Protein AF-A0A399UCG1-F1 (afdb_monomer_lite)

Sequence (116 aa):
MIGRTALVGVAVLAVTATSASAQQTQTYAYDVHGRLTGVTRTTGSTGQATTYVLDKADNRTSRAVAAPTSGLMSLPQETEQSQAPAEVQAVPKGDQGEDGDLEAVRDASPNSERGK

Structure (mmCIF, N/CA/C/O backbone):
data_AF-A0A399UCG1-F1
#
_entry.id   AF-A0A399UCG1-F1
#
loop_
_atom_site.group_PDB
_atom_site.id
_atom_site.type_symbol
_atom_site.label_atom_id
_atom_site.label_alt_id
_atom_site.label_comp_id
_atom_site.label_asym_id
_atom_site.label_entity_id
_atom_site.label_seq_id
_atom_site.pdbx_PDB_ins_code
_atom_site.Cartn_x
_atom_site.Cartn_y
_atom_site.Cartn_z
_atom_site.occupancy
_atom_site.B_iso_or_equiv
_atom_site.auth_seq_id
_atom_site.auth_comp_id
_atom_site.auth_asym_id
_atom_site.auth_atom_id
_atom_site.pdbx_PDB_model_num
ATOM 1 N N . MET A 1 1 ? 62.463 30.231 -41.878 1.00 41.88 1 MET A N 1
ATOM 2 C CA . MET A 1 1 ? 61.522 30.761 -40.865 1.00 41.88 1 MET A CA 1
ATOM 3 C C . MET A 1 1 ? 60.629 29.611 -40.429 1.00 41.88 1 MET A C 1
ATOM 5 O O . MET A 1 1 ? 60.150 28.879 -41.283 1.00 41.88 1 MET A O 1
ATOM 9 N N . ILE A 1 2 ? 60.568 29.384 -39.119 1.00 50.50 2 ILE A N 1
ATOM 10 C CA . ILE A 1 2 ? 60.141 28.150 -38.448 1.00 50.50 2 ILE A CA 1
ATOM 11 C C . ILE A 1 2 ? 58.641 27.878 -38.667 1.00 50.50 2 ILE A C 1
ATOM 13 O O . ILE A 1 2 ? 57.816 28.781 -38.535 1.00 50.50 2 ILE A O 1
ATOM 17 N N . GLY A 1 3 ? 58.310 26.632 -39.024 1.00 43.47 3 GLY A N 1
ATOM 18 C CA . GLY A 1 3 ? 56.946 26.155 -39.255 1.00 43.47 3 GLY A CA 1
ATOM 19 C C . GLY A 1 3 ? 56.108 26.167 -37.977 1.00 43.47 3 GLY A C 1
ATOM 20 O O . GLY A 1 3 ? 56.569 25.771 -36.910 1.00 43.47 3 GLY A O 1
ATOM 21 N N . ARG A 1 4 ? 54.868 26.647 -38.095 1.00 57.09 4 ARG A N 1
ATOM 22 C CA . ARG A 1 4 ? 53.893 26.732 -37.005 1.00 57.09 4 ARG A CA 1
ATOM 23 C C . ARG A 1 4 ? 53.430 25.329 -36.613 1.00 57.09 4 ARG A C 1
ATOM 25 O O . ARG A 1 4 ? 52.515 24.788 -37.226 1.00 57.09 4 ARG A O 1
ATOM 32 N N . THR A 1 5 ? 54.037 24.740 -35.591 1.00 50.34 5 THR A N 1
ATOM 33 C CA . THR A 1 5 ? 53.458 23.591 -34.895 1.00 50.34 5 THR A CA 1
ATOM 34 C C . THR A 1 5 ? 52.266 24.080 -34.082 1.00 50.34 5 THR A C 1
ATOM 36 O O . THR A 1 5 ? 52.397 24.618 -32.986 1.00 50.34 5 THR A O 1
ATOM 39 N N . ALA A 1 6 ? 51.076 23.936 -34.662 1.00 51.62 6 ALA A N 1
ATOM 40 C CA . ALA A 1 6 ? 49.829 24.047 -33.929 1.00 51.62 6 ALA A CA 1
ATOM 41 C C . ALA A 1 6 ? 49.782 22.902 -32.907 1.00 51.62 6 ALA A C 1
ATOM 43 O O . ALA A 1 6 ? 49.614 21.738 -33.269 1.00 51.62 6 ALA A O 1
ATOM 44 N N . LEU A 1 7 ? 49.986 23.229 -31.631 1.00 47.69 7 LEU A N 1
ATOM 45 C CA . LEU A 1 7 ? 49.748 22.308 -30.531 1.00 47.69 7 LEU A CA 1
ATOM 46 C C . LEU A 1 7 ? 48.231 22.107 -30.433 1.00 47.69 7 LEU A C 1
ATOM 48 O O . LEU A 1 7 ? 47.498 23.002 -30.014 1.00 47.69 7 LEU A O 1
ATOM 52 N N . VAL A 1 8 ? 47.761 20.949 -30.888 1.00 52.94 8 VAL A N 1
ATOM 53 C CA . VAL A 1 8 ? 46.371 20.516 -30.742 1.00 52.94 8 VAL A CA 1
ATOM 54 C C . VAL A 1 8 ? 46.096 20.361 -29.249 1.00 52.94 8 VAL A C 1
ATOM 56 O O . VAL A 1 8 ? 46.624 19.459 -28.600 1.00 52.94 8 VAL A O 1
ATOM 59 N N . GLY A 1 9 ? 45.303 21.273 -28.690 1.00 50.03 9 GLY A N 1
ATOM 60 C CA . GLY A 1 9 ? 44.812 21.164 -27.325 1.00 50.03 9 GLY A CA 1
ATOM 61 C C . GLY A 1 9 ? 43.890 19.957 -27.216 1.00 50.03 9 GLY A C 1
ATOM 62 O O . GLY A 1 9 ? 42.768 19.983 -27.716 1.00 50.03 9 GLY A O 1
ATOM 63 N N . VAL A 1 10 ? 44.359 18.890 -26.573 1.00 60.16 10 VAL A N 1
ATOM 64 C CA . VAL A 1 10 ? 43.498 17.772 -26.189 1.00 60.16 10 VAL A CA 1
ATOM 65 C C . VAL A 1 10 ? 42.682 18.231 -24.985 1.00 60.16 10 VAL A C 1
ATOM 67 O O . VAL A 1 10 ? 43.144 18.190 -23.846 1.00 60.16 10 VAL A O 1
ATOM 70 N N . ALA A 1 11 ? 41.465 18.706 -25.239 1.00 61.03 11 ALA A N 1
ATOM 71 C CA . ALA A 1 11 ? 40.466 18.870 -24.196 1.00 61.03 11 ALA A CA 1
ATOM 72 C C . ALA A 1 11 ? 39.990 17.472 -23.781 1.00 61.03 11 ALA A C 1
ATOM 74 O O . ALA A 1 11 ? 39.171 16.852 -24.458 1.00 61.03 11 ALA A O 1
ATOM 75 N N . VAL A 1 12 ? 40.540 16.945 -22.685 1.00 68.12 12 VAL A N 1
ATOM 76 C CA . VAL A 1 12 ? 40.009 15.734 -22.055 1.00 68.12 12 VAL A CA 1
ATOM 77 C C . VAL A 1 12 ? 38.677 16.104 -21.411 1.00 68.12 12 VAL A C 1
ATOM 79 O O . VAL A 1 12 ? 38.631 16.722 -20.349 1.00 68.12 12 VAL A O 1
ATOM 82 N N . LEU A 1 13 ? 37.582 15.745 -22.079 1.00 68.19 13 LEU A N 1
ATOM 83 C CA . LEU A 1 13 ? 36.240 15.836 -21.523 1.00 68.19 13 LEU A CA 1
ATOM 84 C C . LEU A 1 13 ? 36.064 14.682 -20.528 1.00 68.19 13 LEU A C 1
ATOM 86 O O . LEU A 1 13 ? 35.732 13.560 -20.909 1.00 68.19 13 LEU A O 1
ATOM 90 N N . ALA A 1 14 ? 36.333 14.941 -19.250 1.00 70.88 14 ALA A N 1
ATOM 91 C CA . ALA A 1 14 ? 36.025 13.998 -18.184 1.00 70.88 14 ALA A CA 1
ATOM 92 C C . ALA A 1 14 ? 34.497 13.907 -18.025 1.00 70.88 14 ALA A C 1
ATOM 94 O O . ALA A 1 14 ? 33.884 14.709 -17.323 1.00 70.88 14 ALA A O 1
ATOM 95 N N . VAL A 1 15 ? 33.871 12.946 -18.707 1.00 72.56 15 VAL A N 1
ATOM 96 C CA . VAL A 1 15 ? 32.469 12.589 -18.467 1.00 72.56 15 VAL A CA 1
ATOM 97 C C . VAL A 1 15 ? 32.414 11.848 -17.138 1.00 72.56 15 VAL A C 1
ATOM 99 O O . VAL A 1 15 ? 32.841 10.699 -17.028 1.00 72.56 15 VAL A O 1
ATOM 102 N N . THR A 1 16 ? 31.913 12.514 -16.104 1.00 75.50 16 THR A N 1
ATOM 103 C CA . THR A 1 16 ? 31.585 11.859 -14.843 1.00 75.50 16 THR A CA 1
ATOM 104 C C . THR A 1 16 ? 30.371 10.962 -15.075 1.00 75.50 16 THR A C 1
ATOM 106 O O . THR A 1 16 ? 29.302 11.422 -15.477 1.00 75.50 16 THR A O 1
ATOM 109 N N . ALA A 1 17 ? 30.535 9.654 -14.871 1.00 72.31 17 ALA A N 1
ATOM 110 C CA . ALA A 1 17 ? 29.412 8.729 -14.914 1.00 72.31 17 ALA A CA 1
ATOM 111 C C . ALA A 1 17 ? 28.466 9.070 -13.756 1.00 72.31 17 ALA A C 1
ATOM 113 O O . ALA A 1 17 ? 28.820 8.908 -12.588 1.00 72.31 17 ALA A O 1
ATOM 114 N N . THR A 1 18 ? 27.279 9.578 -14.078 1.00 72.75 18 THR A N 1
ATOM 115 C CA . THR A 1 18 ? 26.215 9.733 -13.088 1.00 72.75 18 THR A CA 1
ATOM 116 C C . THR A 1 18 ? 25.536 8.382 -12.889 1.00 72.75 18 THR A C 1
ATOM 118 O O . THR A 1 18 ? 25.148 7.716 -13.851 1.00 72.75 18 THR A O 1
ATOM 121 N N . SER A 1 19 ? 25.428 7.941 -11.641 1.00 75.62 19 SER A N 1
ATOM 122 C CA . SER A 1 19 ? 24.707 6.720 -11.295 1.00 75.62 19 SER A CA 1
ATOM 123 C C . SER A 1 19 ? 23.213 6.938 -11.538 1.00 75.62 19 SER A C 1
ATOM 125 O O . SER A 1 19 ? 22.612 7.823 -10.929 1.00 75.62 19 SER A O 1
ATOM 127 N N . ALA A 1 20 ? 22.589 6.131 -12.396 1.00 74.12 20 ALA A N 1
ATOM 128 C CA . ALA A 1 20 ? 21.135 6.136 -12.531 1.00 74.12 20 ALA A CA 1
ATOM 129 C C . ALA A 1 20 ? 20.503 5.472 -11.296 1.00 74.12 20 ALA A C 1
ATOM 131 O O . ALA A 1 20 ? 20.811 4.320 -10.984 1.00 74.12 20 ALA A O 1
ATOM 132 N N . SER A 1 21 ? 19.620 6.182 -10.588 1.00 79.06 21 SER A N 1
ATOM 133 C CA . SER A 1 21 ? 18.783 5.585 -9.546 1.00 79.06 21 SER A CA 1
ATOM 134 C C . SER A 1 21 ? 17.473 5.087 -10.155 1.00 79.06 21 SER A C 1
ATOM 136 O O . SER A 1 21 ? 16.899 5.713 -11.048 1.00 79.06 21 SER A O 1
ATOM 138 N N . ALA A 1 22 ? 16.991 3.934 -9.694 1.00 82.75 22 ALA A N 1
ATOM 139 C CA . ALA A 1 22 ? 15.685 3.443 -10.108 1.00 82.75 22 ALA A CA 1
ATOM 140 C C . ALA A 1 22 ? 14.584 4.312 -9.484 1.00 82.75 22 ALA A C 1
ATOM 142 O O . ALA A 1 22 ? 14.587 4.546 -8.272 1.00 82.75 22 ALA A O 1
ATOM 143 N N . GLN A 1 23 ? 13.620 4.749 -10.298 1.00 87.94 23 GLN A N 1
ATOM 144 C CA . GLN A 1 23 ? 12.435 5.433 -9.790 1.00 87.94 23 GLN A CA 1
ATOM 145 C C . GLN A 1 23 ? 11.655 4.499 -8.862 1.00 87.94 23 GLN A C 1
ATOM 147 O O . GLN A 1 23 ? 11.433 3.326 -9.177 1.00 87.94 23 GLN A O 1
ATOM 152 N N . GLN A 1 24 ? 11.217 5.049 -7.732 1.00 92.56 24 GLN A N 1
ATOM 153 C CA . GLN A 1 24 ? 10.360 4.367 -6.782 1.00 92.56 24 GLN A CA 1
ATOM 154 C C . GLN A 1 24 ? 9.065 5.144 -6.567 1.00 92.56 24 GLN A C 1
ATOM 156 O O . GLN A 1 24 ? 9.088 6.345 -6.308 1.00 92.56 24 GLN A O 1
ATOM 161 N N . THR A 1 25 ? 7.946 4.432 -6.592 1.00 94.75 25 THR A N 1
ATOM 162 C CA . THR A 1 25 ? 6.620 4.950 -6.256 1.00 94.75 25 THR A CA 1
ATOM 163 C C . THR A 1 25 ? 6.057 4.161 -5.083 1.00 94.75 25 THR A C 1
ATOM 165 O O . THR A 1 25 ? 6.232 2.945 -5.006 1.00 94.75 25 THR A O 1
ATOM 168 N N . GLN A 1 26 ? 5.396 4.847 -4.151 1.00 96.38 26 GLN A N 1
ATOM 169 C CA . GLN A 1 26 ? 4.748 4.216 -3.008 1.00 96.38 26 GLN A CA 1
ATOM 170 C C . GLN A 1 26 ? 3.312 4.720 -2.868 1.00 96.38 26 GLN A C 1
ATOM 172 O O . GLN A 1 26 ? 3.074 5.925 -2.850 1.00 96.38 26 GLN A O 1
ATOM 177 N N . THR A 1 27 ? 2.372 3.787 -2.765 1.00 97.25 27 THR A N 1
ATOM 178 C CA . THR A 1 27 ? 0.938 4.046 -2.623 1.00 97.25 27 THR A CA 1
ATOM 179 C C . THR A 1 27 ? 0.467 3.516 -1.279 1.00 97.25 27 THR A C 1
ATOM 181 O O . THR A 1 27 ? 0.850 2.417 -0.874 1.00 97.25 27 THR A O 1
ATOM 184 N N . TYR A 1 28 ? -0.366 4.295 -0.597 1.00 97.88 28 TYR A N 1
ATOM 185 C CA . TYR A 1 28 ? -0.894 3.974 0.724 1.00 97.88 28 TYR A CA 1
ATOM 186 C C . TYR A 1 28 ? -2.410 3.814 0.649 1.00 97.88 28 TYR A C 1
ATOM 188 O O . TYR A 1 28 ? -3.086 4.615 0.004 1.00 97.88 28 TYR A O 1
ATOM 196 N N . ALA A 1 29 ? -2.923 2.781 1.310 1.00 97.88 29 ALA A N 1
ATOM 197 C CA . ALA A 1 29 ? -4.347 2.519 1.446 1.00 97.88 29 ALA A CA 1
ATOM 198 C C . ALA A 1 29 ? -4.770 2.720 2.901 1.00 97.88 29 ALA A C 1
ATOM 200 O O . ALA A 1 29 ? -4.069 2.282 3.820 1.00 97.88 29 ALA A O 1
ATOM 201 N N . TYR A 1 30 ? -5.917 3.366 3.087 1.00 97.69 30 TYR A N 1
ATOM 202 C CA . TYR A 1 30 ? -6.463 3.695 4.397 1.00 97.69 30 TYR A CA 1
ATOM 203 C C . TYR A 1 30 ? -7.909 3.217 4.524 1.00 97.69 30 TYR A C 1
ATOM 205 O O . TYR A 1 30 ? -8.613 3.094 3.520 1.00 97.69 30 TYR A O 1
ATOM 213 N N . ASP A 1 31 ? -8.348 2.940 5.750 1.00 96.12 31 ASP A N 1
ATOM 214 C CA . ASP A 1 31 ? -9.766 2.725 6.050 1.00 96.12 31 ASP A CA 1
ATOM 215 C C . ASP A 1 31 ? -10.521 4.050 6.279 1.00 96.12 31 ASP A C 1
ATOM 217 O O . ASP A 1 31 ? -9.948 5.140 6.234 1.00 96.12 31 ASP A O 1
ATOM 221 N N . VAL A 1 32 ? -11.829 3.954 6.541 1.00 96.81 32 VAL A N 1
ATOM 222 C CA . VAL A 1 32 ? -12.707 5.111 6.802 1.00 96.81 32 VAL A CA 1
ATOM 223 C C . VAL A 1 32 ? -12.323 5.911 8.053 1.00 96.81 32 VAL A C 1
ATOM 225 O O . VAL A 1 32 ? -12.726 7.062 8.182 1.00 96.81 32 VAL A O 1
ATOM 228 N N . HIS A 1 33 ? -11.543 5.320 8.962 1.00 95.81 33 HIS A N 1
ATOM 229 C CA . HIS A 1 33 ? -11.028 5.977 10.162 1.00 95.81 33 HIS A CA 1
ATOM 230 C C . HIS A 1 33 ? -9.630 6.578 9.932 1.00 95.81 33 HIS A C 1
ATOM 232 O O . HIS A 1 33 ? -9.028 7.105 10.864 1.00 95.81 33 HIS A O 1
ATOM 238 N N . GLY A 1 34 ? -9.101 6.511 8.703 1.00 97.19 34 GLY A N 1
ATOM 239 C CA . GLY A 1 34 ? -7.797 7.064 8.336 1.00 97.19 34 GLY A CA 1
ATOM 240 C C . GLY A 1 34 ? -6.609 6.185 8.728 1.00 97.19 34 GLY A C 1
ATOM 241 O O . GLY A 1 34 ? -5.472 6.657 8.737 1.00 97.19 34 GLY A O 1
ATOM 242 N N . ARG A 1 35 ? -6.832 4.908 9.050 1.00 97.50 35 ARG A N 1
ATOM 243 C CA . ARG A 1 35 ? -5.773 3.994 9.504 1.00 97.50 35 ARG A CA 1
ATOM 244 C C . ARG A 1 35 ? -5.149 3.260 8.330 1.00 97.50 35 ARG A C 1
ATOM 246 O O . ARG A 1 35 ? -5.850 2.885 7.396 1.00 97.50 35 ARG A O 1
ATOM 253 N N . LEU A 1 36 ? -3.835 3.033 8.373 1.00 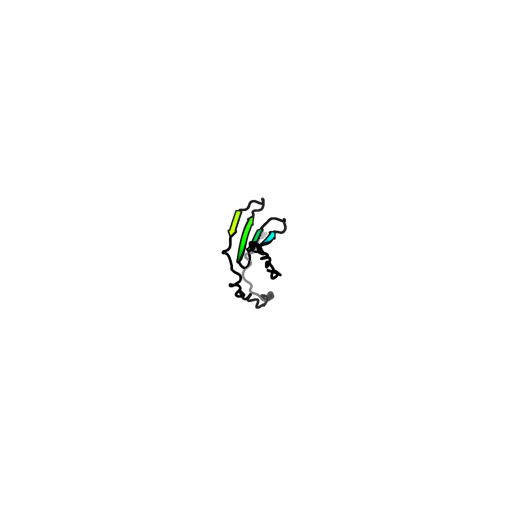97.75 36 LEU A N 1
ATOM 254 C CA . LEU A 1 36 ? -3.091 2.406 7.276 1.00 97.75 36 LEU A CA 1
ATOM 255 C C . LEU A 1 36 ? -3.412 0.909 7.164 1.00 97.75 36 LEU A C 1
ATOM 257 O O . LEU A 1 36 ? -3.009 0.116 8.013 1.00 97.75 36 LEU A O 1
ATOM 261 N N . THR A 1 37 ? -4.056 0.510 6.072 1.00 98.00 37 THR A N 1
ATOM 262 C CA . THR A 1 37 ? -4.432 -0.885 5.793 1.00 98.00 37 THR A CA 1
ATOM 263 C C . THR A 1 37 ? -3.569 -1.533 4.717 1.00 98.00 37 THR A C 1
ATOM 265 O O . THR A 1 37 ? -3.524 -2.760 4.619 1.00 98.00 37 THR A O 1
ATOM 268 N N . GLY A 1 38 ? -2.818 -0.746 3.942 1.00 97.44 38 GLY A N 1
ATOM 269 C CA . GLY A 1 38 ? -1.932 -1.301 2.927 1.00 97.44 38 GLY A CA 1
ATOM 270 C C . GLY A 1 38 ? -0.885 -0.336 2.393 1.00 97.44 38 GLY A C 1
ATOM 271 O O . GLY A 1 38 ? -1.041 0.883 2.438 1.00 97.44 38 GLY A O 1
ATO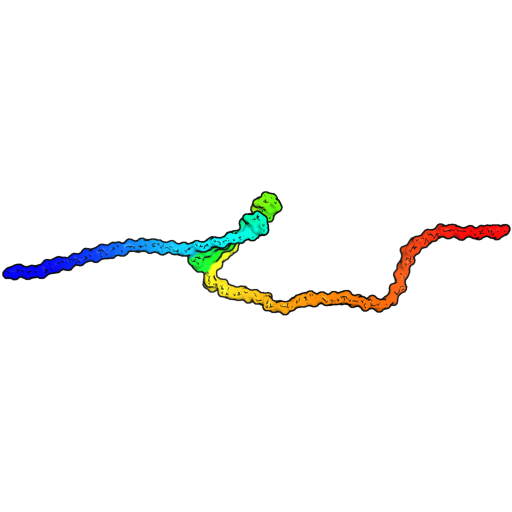M 272 N N . VAL A 1 39 ? 0.200 -0.909 1.882 1.00 98.19 39 VAL A N 1
ATOM 273 C CA . VAL A 1 39 ? 1.299 -0.202 1.226 1.00 98.19 39 VAL A CA 1
ATOM 274 C C . VAL A 1 39 ? 1.713 -0.978 -0.012 1.00 98.19 39 VAL A C 1
ATOM 276 O O . VAL A 1 39 ? 2.072 -2.150 0.092 1.00 98.19 39 VAL A O 1
ATOM 279 N N . THR A 1 40 ? 1.753 -0.305 -1.154 1.00 96.88 40 THR A N 1
ATOM 280 C CA . THR A 1 40 ? 2.342 -0.838 -2.383 1.00 96.88 40 THR A CA 1
ATOM 281 C C . THR A 1 40 ? 3.579 -0.028 -2.725 1.00 96.88 40 THR A C 1
ATOM 283 O O . THR A 1 40 ? 3.506 1.192 -2.831 1.00 96.88 40 THR A O 1
ATOM 286 N N . ARG A 1 41 ? 4.722 -0.694 -2.883 1.00 95.56 41 ARG A N 1
ATOM 287 C CA . ARG A 1 41 ? 5.987 -0.097 -3.313 1.00 95.56 41 ARG A CA 1
ATOM 288 C C . ARG A 1 41 ? 6.354 -0.657 -4.676 1.00 95.56 41 ARG A C 1
ATOM 290 O O . ARG A 1 41 ? 6.465 -1.869 -4.827 1.00 95.56 41 ARG A O 1
ATOM 297 N N . THR A 1 42 ? 6.613 0.225 -5.625 1.00 94.94 42 THR A N 1
ATOM 298 C CA . THR A 1 42 ? 7.073 -0.127 -6.965 1.00 94.94 42 THR A CA 1
ATOM 299 C C . THR A 1 42 ? 8.438 0.498 -7.187 1.00 94.94 42 THR A C 1
ATOM 301 O O . THR A 1 42 ? 8.581 1.704 -7.020 1.00 94.94 42 THR A O 1
ATOM 304 N N . THR A 1 43 ? 9.434 -0.304 -7.553 1.00 91.88 43 THR A N 1
ATOM 305 C CA . THR A 1 43 ? 10.777 0.156 -7.927 1.00 91.88 43 THR A CA 1
ATOM 306 C C . THR A 1 43 ? 11.067 -0.320 -9.346 1.00 91.88 43 THR A C 1
ATOM 308 O O . THR A 1 43 ? 11.160 -1.525 -9.591 1.00 91.88 43 THR A O 1
ATOM 311 N N . GLY A 1 44 ? 11.190 0.614 -10.291 1.00 89.19 44 GLY A N 1
ATOM 312 C CA . GLY A 1 44 ? 11.219 0.284 -11.718 1.00 89.19 44 GLY A CA 1
ATOM 313 C C . GLY A 1 44 ? 9.974 -0.516 -12.116 1.00 89.19 44 GLY A C 1
ATOM 314 O O . GLY A 1 44 ? 8.855 -0.068 -11.887 1.00 89.19 44 GLY A O 1
ATOM 315 N N . SER A 1 45 ? 10.170 -1.719 -12.657 1.00 88.06 45 SER A N 1
ATOM 316 C CA . SER A 1 45 ? 9.077 -2.622 -13.048 1.00 88.06 45 SER A CA 1
ATOM 317 C C . SER A 1 45 ? 8.679 -3.628 -11.965 1.00 88.06 45 SER A C 1
ATO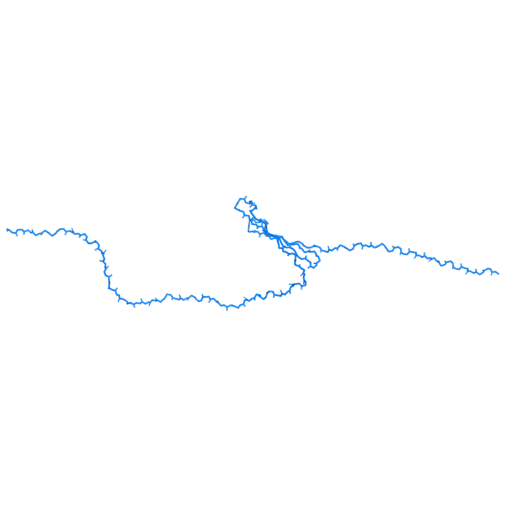M 319 O O . SER A 1 45 ? 7.846 -4.485 -12.237 1.00 88.06 45 SER A O 1
ATOM 321 N N . THR A 1 46 ? 9.268 -3.591 -10.768 1.00 91.31 46 THR A N 1
ATOM 322 C CA . THR A 1 46 ? 8.967 -4.564 -9.705 1.00 91.31 46 THR A CA 1
ATOM 323 C C . THR A 1 46 ? 8.074 -3.936 -8.644 1.00 91.31 46 THR A C 1
ATOM 325 O O . THR A 1 46 ? 8.457 -2.946 -8.023 1.00 91.31 46 THR A O 1
ATOM 328 N N . GLY A 1 47 ? 6.901 -4.525 -8.422 1.00 93.19 47 GLY A N 1
ATOM 329 C CA . GLY A 1 47 ? 5.941 -4.141 -7.393 1.00 93.19 47 GLY A CA 1
ATOM 330 C C . GLY A 1 47 ? 5.966 -5.087 -6.197 1.00 93.19 47 GLY A C 1
ATOM 331 O O . GLY A 1 47 ? 6.193 -6.286 -6.338 1.00 93.19 47 GLY A O 1
ATOM 332 N N . GLN A 1 48 ? 5.719 -4.539 -5.011 1.00 95.44 48 GLN A N 1
ATOM 333 C CA . GLN A 1 48 ? 5.529 -5.280 -3.772 1.00 95.44 48 GLN A CA 1
ATOM 334 C C . GLN A 1 48 ? 4.402 -4.680 -2.942 1.00 95.44 48 GLN A C 1
ATOM 336 O O . GLN A 1 48 ? 4.411 -3.481 -2.668 1.00 95.44 48 GLN A O 1
ATOM 341 N N . ALA A 1 49 ? 3.468 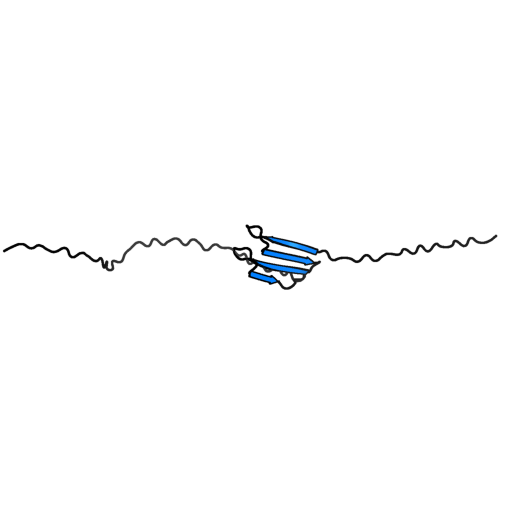-5.517 -2.494 1.00 96.44 49 ALA A N 1
ATOM 342 C CA . ALA A 1 49 ? 2.336 -5.099 -1.672 1.00 96.44 49 ALA A CA 1
ATOM 343 C C . ALA A 1 49 ? 2.440 -5.662 -0.250 1.00 96.44 49 ALA A C 1
ATOM 345 O O . ALA A 1 49 ? 2.855 -6.798 -0.031 1.00 96.44 49 ALA A O 1
ATOM 346 N N . THR A 1 50 ? 2.058 -4.859 0.736 1.00 97.94 50 THR A N 1
ATOM 347 C CA . THR A 1 50 ? 1.907 -5.259 2.136 1.00 97.94 50 THR A CA 1
ATOM 348 C C . THR A 1 50 ? 0.530 -4.835 2.621 1.00 97.94 50 THR A C 1
ATOM 350 O O . THR A 1 50 ? 0.144 -3.689 2.410 1.00 97.94 50 THR A O 1
ATOM 353 N N . THR A 1 51 ? -0.191 -5.725 3.297 1.00 98.31 51 THR A N 1
ATOM 354 C CA . THR A 1 51 ? -1.499 -5.446 3.904 1.00 98.31 51 THR A CA 1
ATOM 355 C C . THR A 1 51 ? -1.443 -5.602 5.417 1.00 98.31 51 THR A C 1
ATOM 357 O O . THR A 1 51 ? -0.648 -6.379 5.958 1.00 98.31 51 THR A O 1
ATOM 360 N N . TYR A 1 52 ? -2.287 -4.841 6.107 1.00 97.94 52 TYR A N 1
ATOM 361 C CA . TYR A 1 52 ? -2.383 -4.812 7.558 1.00 97.94 52 TYR A CA 1
ATOM 362 C C . TYR A 1 52 ? -3.822 -5.048 8.001 1.00 97.94 52 TYR A C 1
ATOM 364 O O . TYR A 1 52 ? -4.755 -4.487 7.432 1.00 97.94 52 TYR A O 1
ATOM 372 N N . VAL A 1 53 ? -3.981 -5.845 9.057 1.00 97.69 53 VAL A N 1
ATOM 373 C CA . VAL A 1 53 ? -5.259 -6.008 9.759 1.00 97.69 53 VAL A CA 1
ATOM 374 C C . VAL A 1 53 ? -5.124 -5.362 11.125 1.00 97.69 53 VAL A C 1
ATOM 376 O O . VAL A 1 53 ? -4.132 -5.591 11.823 1.00 97.69 53 VAL A O 1
ATOM 379 N N . LEU A 1 54 ? -6.102 -4.532 11.476 1.00 97.56 54 LEU A N 1
ATOM 380 C CA . LEU A 1 54 ? -6.158 -3.810 12.738 1.00 97.56 54 LEU A CA 1
ATOM 381 C C . LEU A 1 54 ? -7.417 -4.215 13.505 1.00 97.56 54 LEU A C 1
ATOM 383 O O . LEU A 1 54 ? -8.464 -4.463 12.903 1.00 97.56 54 LEU A O 1
ATOM 387 N N . ASP A 1 55 ? -7.318 -4.268 14.830 1.00 95.69 55 ASP A N 1
ATOM 388 C CA . ASP A 1 55 ? -8.482 -4.409 15.701 1.00 95.69 55 ASP A CA 1
ATOM 389 C C . ASP A 1 55 ? -9.213 -3.062 15.903 1.00 95.69 55 ASP A C 1
ATOM 391 O O . ASP A 1 55 ? -8.930 -2.053 15.247 1.00 95.69 55 ASP A O 1
ATOM 395 N N . LYS A 1 56 ? -10.216 -3.046 16.787 1.00 94.25 56 LYS A N 1
ATOM 396 C CA . LYS A 1 56 ? -10.988 -1.832 17.107 1.00 94.25 56 LYS A CA 1
ATOM 397 C C . LYS A 1 56 ? -10.226 -0.820 17.970 1.00 94.25 56 LYS A C 1
ATOM 399 O O . LYS A 1 56 ? -10.673 0.313 18.071 1.00 94.25 56 LYS A O 1
ATOM 404 N N . ALA A 1 57 ? -9.132 -1.230 18.601 1.00 96.00 57 ALA A N 1
ATOM 405 C CA . ALA A 1 57 ? -8.288 -0.395 19.447 1.00 96.00 57 ALA A CA 1
ATOM 406 C C . ALA A 1 57 ? -7.007 0.040 18.712 1.00 96.00 57 ALA A C 1
ATOM 408 O O . ALA A 1 57 ? -6.020 0.388 19.353 1.00 96.00 57 ALA A O 1
ATOM 409 N N . ASP A 1 58 ? -7.025 0.006 17.375 1.00 94.50 58 ASP A N 1
ATOM 410 C CA . ASP A 1 58 ? -5.922 0.397 16.492 1.00 94.50 58 ASP A CA 1
ATOM 411 C C . ASP A 1 58 ? -4.662 -0.476 16.583 1.00 94.50 58 ASP A C 1
ATOM 413 O O . ASP A 1 58 ? -3.640 -0.173 15.960 1.00 94.50 58 ASP A O 1
ATOM 417 N N . ASN A 1 59 ? -4.723 -1.622 17.263 1.00 96.19 59 ASN A N 1
ATOM 418 C CA . ASN A 1 59 ? -3.586 -2.529 17.295 1.00 96.19 59 ASN A CA 1
ATOM 419 C C . ASN A 1 59 ? -3.518 -3.313 15.987 1.00 96.19 59 ASN A C 1
ATOM 421 O O . ASN A 1 59 ? -4.498 -3.922 15.550 1.00 96.19 59 ASN A O 1
ATOM 425 N N . ARG A 1 60 ? -2.330 -3.366 15.377 1.00 97.62 60 ARG A N 1
ATOM 426 C CA . ARG A 1 60 ? -2.088 -4.233 14.222 1.00 97.62 60 ARG A CA 1
ATOM 427 C C . ARG A 1 60 ? -2.015 -5.691 14.671 1.00 97.62 60 ARG A C 1
ATOM 429 O O . ARG A 1 60 ? -1.041 -6.096 15.301 1.00 97.62 60 ARG A O 1
ATOM 436 N N . THR A 1 61 ? -2.999 -6.483 14.271 1.00 97.88 61 THR A N 1
ATOM 437 C CA . THR A 1 61 ? -3.105 -7.909 14.602 1.00 97.88 61 THR A CA 1
ATOM 438 C C . THR A 1 61 ? -2.523 -8.818 13.524 1.00 97.88 61 THR A C 1
ATOM 440 O O . THR A 1 61 ? -2.166 -9.955 13.818 1.00 97.88 61 THR A O 1
ATOM 443 N N . SER A 1 62 ? -2.375 -8.334 12.284 1.00 97.25 62 SER A N 1
ATOM 444 C CA . SER A 1 62 ? -1.740 -9.096 11.203 1.00 97.25 62 SER A CA 1
ATOM 445 C C . SER A 1 62 ? -1.012 -8.214 10.188 1.00 97.25 62 SER A C 1
ATOM 447 O O . SER A 1 62 ? -1.315 -7.029 10.016 1.00 97.25 62 SER A O 1
ATOM 449 N N . ARG A 1 63 ? -0.038 -8.821 9.505 1.00 97.81 63 ARG A N 1
ATOM 450 C CA . ARG A 1 63 ? 0.710 -8.250 8.386 1.00 97.81 63 ARG A CA 1
ATOM 451 C C . ARG A 1 63 ? 0.989 -9.341 7.358 1.00 97.81 63 ARG A C 1
ATOM 453 O O . ARG A 1 63 ? 1.684 -10.303 7.674 1.00 97.81 63 ARG A O 1
ATOM 460 N N . ALA A 1 64 ? 0.536 -9.139 6.127 1.00 97.75 64 ALA A N 1
ATOM 461 C CA . ALA A 1 64 ? 0.861 -10.009 5.003 1.00 97.75 64 ALA A CA 1
ATOM 462 C C . ALA A 1 64 ? 1.688 -9.241 3.969 1.00 97.75 64 ALA A C 1
ATOM 464 O O . ALA A 1 64 ? 1.414 -8.077 3.687 1.00 97.75 64 ALA A O 1
ATOM 465 N N . VAL A 1 65 ? 2.720 -9.885 3.426 1.00 96.94 65 VAL A N 1
ATOM 466 C CA . VAL A 1 65 ? 3.576 -9.331 2.369 1.00 96.94 65 VAL A CA 1
ATOM 467 C C . VAL A 1 65 ? 3.419 -10.226 1.150 1.00 96.94 65 VAL A C 1
ATOM 469 O O . VAL A 1 65 ? 3.631 -11.433 1.248 1.00 96.94 65 VAL A O 1
ATOM 472 N N . ALA A 1 66 ? 3.020 -9.643 0.024 1.00 93.88 66 ALA A N 1
ATOM 473 C CA . ALA A 1 66 ? 2.938 -10.355 -1.241 1.00 93.88 66 ALA A CA 1
ATOM 474 C C . ALA A 1 66 ? 4.344 -10.676 -1.778 1.00 93.88 66 ALA A C 1
ATOM 476 O O . ALA A 1 66 ? 5.344 -10.070 -1.382 1.00 93.88 66 ALA A O 1
ATOM 477 N N . ALA A 1 67 ? 4.423 -11.655 -2.676 1.00 92.00 67 ALA A N 1
ATOM 478 C CA . ALA A 1 67 ? 5.638 -11.894 -3.442 1.00 92.00 67 ALA A CA 1
ATOM 479 C C . ALA A 1 67 ? 5.852 -10.756 -4.458 1.00 92.00 67 ALA A C 1
ATOM 481 O O . ALA A 1 67 ? 4.866 -10.218 -4.973 1.00 92.00 67 ALA A O 1
ATOM 482 N N . PRO A 1 68 ? 7.114 -10.403 -4.772 1.00 91.25 68 PRO A N 1
ATOM 483 C CA . PRO A 1 68 ? 7.395 -9.340 -5.724 1.00 91.25 68 PRO A CA 1
ATOM 484 C C . PRO A 1 68 ? 6.893 -9.741 -7.099 1.00 91.25 68 PRO A C 1
ATOM 486 O O . PRO A 1 68 ? 7.248 -10.801 -7.612 1.00 91.25 68 PRO A O 1
ATOM 489 N N . THR A 1 69 ? 6.091 -8.877 -7.706 1.00 88.94 69 THR A N 1
ATOM 490 C CA . THR A 1 69 ? 5.636 -9.053 -9.078 1.00 88.94 69 THR A CA 1
ATOM 491 C C . THR A 1 69 ? 6.469 -8.157 -9.977 1.00 88.94 69 THR A C 1
ATOM 493 O O . THR A 1 69 ? 6.522 -6.940 -9.816 1.00 88.94 69 THR A O 1
ATOM 496 N N . SER A 1 70 ? 7.172 -8.752 -10.933 1.00 86.25 70 SER A N 1
ATOM 497 C CA . SER A 1 70 ? 7.761 -7.987 -12.027 1.00 86.25 70 SER A CA 1
ATOM 498 C C . SER A 1 70 ? 6.678 -7.732 -13.070 1.00 86.25 70 SER A C 1
ATOM 500 O O . SER A 1 70 ? 5.940 -8.647 -13.428 1.00 86.25 70 SER A O 1
ATOM 502 N N . GLY A 1 71 ? 6.604 -6.512 -13.598 1.00 68.31 71 GLY A N 1
ATOM 503 C CA . GLY A 1 71 ? 5.611 -6.051 -14.576 1.00 68.31 71 GLY A CA 1
ATOM 504 C C . GLY A 1 71 ? 5.598 -6.810 -15.908 1.00 68.31 71 GLY A C 1
ATOM 505 O O . GLY A 1 71 ? 4.794 -6.496 -16.774 1.00 68.31 71 GLY A O 1
ATOM 506 N N . LEU A 1 72 ? 6.446 -7.831 -16.063 1.00 56.78 72 LEU A 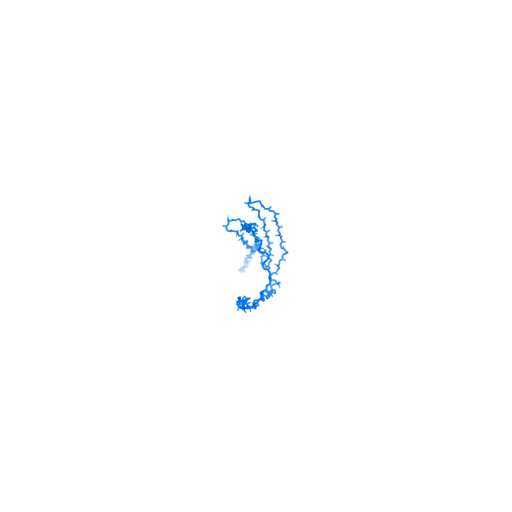N 1
ATOM 507 C CA . LEU A 1 72 ? 6.375 -8.804 -17.152 1.00 56.78 72 LEU A CA 1
ATOM 508 C C . LEU A 1 72 ? 5.310 -9.894 -16.907 1.00 56.78 72 LEU A C 1
ATOM 510 O O . LEU A 1 72 ? 4.976 -10.619 -17.835 1.00 56.78 72 LEU A O 1
ATOM 514 N N . MET A 1 73 ? 4.759 -9.996 -15.689 1.00 55.88 73 MET A N 1
ATOM 515 C CA . MET A 1 73 ? 3.723 -10.968 -15.304 1.00 55.88 73 MET A CA 1
ATOM 516 C C . MET A 1 73 ? 2.318 -10.351 -15.218 1.00 55.88 73 MET A C 1
ATOM 518 O O . MET A 1 73 ? 1.432 -10.909 -14.576 1.00 55.88 73 MET A O 1
ATOM 522 N N . SER A 1 74 ? 2.080 -9.206 -15.864 1.00 49.88 74 SER A N 1
ATOM 523 C CA . SER A 1 74 ? 0.715 -8.707 -16.064 1.00 49.88 74 SER A CA 1
ATOM 524 C C . SER A 1 74 ? 0.027 -9.505 -17.178 1.00 49.88 74 SER A C 1
ATOM 526 O O . SER A 1 74 ? -0.334 -8.946 -18.212 1.00 49.88 74 SER A O 1
ATOM 528 N N . LEU A 1 75 ? -0.164 -10.816 -16.984 1.00 46.06 75 LEU A N 1
ATOM 529 C CA . LEU A 1 75 ? -1.313 -11.456 -17.612 1.00 46.06 75 LEU A CA 1
ATOM 530 C C . LEU A 1 75 ? -2.543 -10.802 -16.977 1.00 46.06 75 LEU A C 1
ATOM 532 O O . LEU A 1 75 ? -2.595 -10.718 -15.745 1.00 46.06 75 LEU A O 1
ATOM 536 N N . PRO A 1 76 ? -3.512 -10.316 -17.767 1.00 47.66 76 PRO A N 1
ATOM 537 C CA . PRO A 1 76 ? -4.797 -9.959 -17.203 1.00 47.66 76 PRO A CA 1
ATOM 538 C C . PRO A 1 76 ? -5.312 -11.210 -16.485 1.00 47.66 76 PRO A C 1
ATOM 540 O O . PRO A 1 76 ? -5.576 -12.229 -17.119 1.00 47.66 76 PRO A O 1
ATOM 543 N N . GLN A 1 77 ? -5.431 -11.163 -15.155 1.00 40.81 77 GLN A N 1
ATOM 544 C CA . GLN A 1 77 ? -6.498 -11.932 -14.538 1.00 40.81 77 GLN A CA 1
ATOM 545 C C . GLN A 1 77 ? -7.750 -11.350 -15.168 1.00 40.81 77 GLN A C 1
ATOM 547 O O . GLN A 1 77 ? -8.117 -10.214 -14.864 1.00 40.81 77 GLN A O 1
ATOM 552 N N . GLU A 1 78 ? -8.317 -12.080 -16.126 1.00 41.44 78 GLU A N 1
ATOM 553 C CA . GLU A 1 78 ? -9.654 -11.808 -16.604 1.00 41.44 78 GLU A CA 1
ATOM 554 C C . GLU A 1 78 ? -10.529 -11.727 -15.358 1.00 41.44 78 GLU A C 1
ATOM 556 O O . GLU A 1 78 ? -10.781 -12.708 -14.661 1.00 41.44 78 GLU A O 1
ATOM 561 N N . THR A 1 79 ? -10.932 -10.508 -15.020 1.00 40.88 79 THR A N 1
ATOM 562 C CA . THR A 1 79 ? -12.174 -10.301 -14.309 1.00 40.88 79 THR A CA 1
ATOM 563 C C . THR A 1 79 ? -13.236 -10.898 -15.217 1.00 40.88 79 THR A C 1
ATOM 565 O O . THR A 1 79 ? -13.724 -10.218 -16.117 1.00 40.88 79 THR A O 1
ATOM 568 N N . GLU A 1 80 ? -13.571 -12.171 -15.007 1.00 46.81 80 GLU A N 1
ATOM 569 C CA . GLU A 1 80 ? -14.883 -12.700 -15.352 1.00 46.81 80 GLU A CA 1
ATOM 570 C C . GLU A 1 80 ? -15.907 -11.874 -14.562 1.00 46.81 80 GLU A C 1
ATOM 572 O O . GLU A 1 80 ? -16.353 -12.213 -13.470 1.00 46.81 80 GLU A O 1
ATOM 577 N N . GLN A 1 81 ? -16.229 -10.703 -15.099 1.00 44.66 81 GLN A N 1
ATOM 578 C CA . GLN A 1 81 ? -17.521 -10.086 -14.919 1.00 44.66 81 GLN A CA 1
ATOM 579 C C . GLN A 1 81 ? -18.380 -10.586 -16.076 1.00 44.66 81 GLN A C 1
ATOM 581 O O . GLN A 1 81 ? -18.428 -9.964 -17.132 1.00 44.66 81 GLN A O 1
ATOM 586 N N . SER A 1 82 ? -19.071 -11.708 -15.868 1.00 44.56 82 SER A N 1
ATOM 587 C CA . SER A 1 82 ? -20.342 -11.943 -16.547 1.00 44.56 82 SER A CA 1
ATOM 588 C C . SER A 1 82 ? -21.456 -11.844 -15.513 1.00 44.56 82 SER A C 1
ATOM 590 O O . SER A 1 82 ? -21.633 -12.700 -14.651 1.00 44.56 82 SER A O 1
ATOM 592 N N . GLN A 1 83 ? -22.162 -10.721 -15.599 1.00 42.28 83 GLN A N 1
ATOM 593 C CA . GLN A 1 83 ? -23.418 -10.396 -14.938 1.00 42.28 83 GLN A CA 1
ATOM 594 C C . GLN A 1 83 ? -24.465 -11.517 -15.015 1.00 42.28 83 GLN A C 1
ATOM 596 O O . GLN A 1 83 ? -24.701 -12.063 -16.087 1.00 42.28 83 GLN A O 1
ATOM 601 N N . ALA A 1 84 ? -25.207 -11.717 -13.923 1.00 48.09 84 ALA A N 1
ATOM 602 C CA . ALA A 1 84 ? -26.630 -11.362 -13.840 1.00 48.09 84 ALA A CA 1
ATOM 603 C C . ALA A 1 84 ? -27.134 -11.503 -12.384 1.00 48.09 84 ALA A C 1
ATOM 605 O O . ALA A 1 84 ? -26.641 -12.357 -11.646 1.00 48.09 84 ALA A O 1
ATOM 606 N N . PRO A 1 85 ? -28.074 -10.647 -11.941 1.00 46.34 85 PRO A N 1
ATOM 607 C CA . PRO A 1 85 ? -28.578 -10.634 -10.572 1.00 46.34 85 PRO A CA 1
ATOM 608 C C . PRO A 1 85 ? -29.369 -11.911 -10.289 1.00 46.34 85 PRO A C 1
ATOM 610 O O . PRO A 1 85 ? -30.190 -12.319 -11.108 1.00 46.34 85 PRO A O 1
ATOM 613 N N . ALA A 1 86 ? -29.164 -12.512 -9.114 1.00 50.06 86 ALA A N 1
ATOM 614 C CA . ALA A 1 86 ? -30.133 -13.456 -8.580 1.00 50.06 86 ALA A CA 1
ATOM 615 C C . ALA A 1 86 ? -31.461 -12.704 -8.433 1.00 50.06 86 ALA A C 1
ATOM 617 O O . ALA A 1 86 ? -31.634 -11.844 -7.570 1.00 50.06 86 ALA A O 1
ATOM 618 N N . GLU A 1 87 ? -32.332 -12.982 -9.391 1.00 47.09 87 GLU A N 1
ATOM 619 C CA . GLU A 1 87 ? -33.713 -12.571 -9.492 1.00 47.09 87 GLU A CA 1
ATOM 620 C C . GLU A 1 87 ? -34.398 -12.680 -8.129 1.00 47.09 87 GLU A C 1
ATOM 622 O O . GLU A 1 87 ? -34.319 -13.707 -7.449 1.00 47.09 87 GLU A O 1
ATOM 627 N N . VAL A 1 88 ? -35.069 -11.596 -7.737 1.00 52.66 88 VAL A N 1
ATOM 628 C CA . VAL A 1 88 ? -36.059 -11.583 -6.663 1.00 52.66 88 VAL A CA 1
ATOM 629 C C . VAL A 1 88 ? -37.159 -12.555 -7.080 1.00 52.66 88 VAL A C 1
ATOM 631 O O . VAL A 1 88 ? -38.118 -12.168 -7.743 1.00 52.66 88 VAL A O 1
ATOM 634 N N . GLN A 1 89 ? -37.008 -13.832 -6.732 1.00 42.34 89 GLN A N 1
ATOM 635 C CA . GLN A 1 89 ? -38.096 -14.784 -6.870 1.00 42.34 89 GLN A CA 1
ATOM 636 C C . GLN A 1 89 ? -39.130 -14.450 -5.808 1.00 42.34 89 GLN A C 1
ATOM 638 O O . GLN A 1 89 ? -38.950 -14.644 -4.605 1.00 42.34 89 GLN A O 1
ATOM 643 N N . ALA A 1 90 ? -40.191 -13.844 -6.324 1.00 45.09 90 ALA A N 1
ATOM 644 C CA . ALA A 1 90 ? -41.434 -13.569 -5.660 1.00 45.09 90 ALA A CA 1
ATOM 645 C C . ALA A 1 90 ? -41.880 -14.758 -4.804 1.00 45.09 90 ALA A C 1
ATOM 647 O O . ALA A 1 90 ? -41.860 -15.911 -5.228 1.00 45.09 90 ALA A O 1
ATOM 648 N N . VAL A 1 91 ? -42.349 -14.418 -3.609 1.00 51.16 91 VAL A N 1
ATOM 649 C CA . VAL A 1 91 ? -43.253 -15.222 -2.792 1.00 51.16 91 VAL A CA 1
ATOM 650 C C . VAL A 1 91 ? -44.322 -15.850 -3.699 1.00 51.16 91 VAL A C 1
ATOM 652 O O . VAL A 1 91 ? -45.134 -15.103 -4.256 1.00 51.16 91 VAL A O 1
ATOM 655 N N . PRO A 1 92 ? -44.396 -17.185 -3.850 1.00 49.50 92 PRO A N 1
ATOM 656 C CA . PRO A 1 92 ? -45.598 -17.786 -4.388 1.00 49.50 92 PRO A CA 1
ATOM 657 C C . PRO A 1 92 ? -46.675 -17.680 -3.308 1.00 49.50 92 PRO A C 1
ATOM 659 O O . PRO A 1 92 ? -46.643 -18.362 -2.285 1.00 49.50 92 PRO A O 1
ATOM 662 N N . LYS A 1 93 ? -47.637 -16.782 -3.530 1.00 55.78 93 LYS A N 1
ATOM 663 C CA . LYS A 1 93 ? -48.913 -16.782 -2.817 1.00 55.78 93 LYS A CA 1
ATOM 664 C C . LYS A 1 93 ? -49.711 -17.990 -3.320 1.00 55.78 93 LYS A C 1
ATOM 666 O O . LYS A 1 93 ? -50.503 -17.868 -4.247 1.00 55.78 93 LYS A O 1
ATOM 671 N N . GLY A 1 94 ? -49.419 -19.157 -2.753 1.00 40.47 94 GLY A N 1
ATOM 672 C CA . GLY A 1 94 ? -50.242 -20.356 -2.855 1.00 40.47 94 GLY A CA 1
ATOM 673 C C . GLY A 1 94 ? -51.299 -20.315 -1.760 1.00 40.47 94 GLY A C 1
ATOM 674 O O . GLY A 1 94 ? -50.999 -20.531 -0.592 1.00 40.47 94 GLY A O 1
ATOM 675 N N . ASP A 1 95 ? -52.503 -19.929 -2.155 1.00 49.03 95 ASP A N 1
ATOM 676 C CA . ASP A 1 95 ? -53.744 -20.119 -1.413 1.00 49.03 95 ASP A CA 1
ATOM 677 C C . ASP A 1 95 ? -54.162 -21.604 -1.482 1.00 49.03 95 ASP A C 1
ATOM 679 O O . ASP A 1 95 ? -53.920 -22.240 -2.508 1.00 49.03 95 ASP A O 1
ATOM 683 N N . GLN A 1 96 ? -54.851 -22.078 -0.432 1.00 43.00 96 GLN A N 1
ATOM 684 C CA . GLN A 1 96 ? -55.470 -23.408 -0.227 1.00 43.00 96 GLN A CA 1
ATOM 685 C C . GLN A 1 96 ? -54.492 -24.511 0.2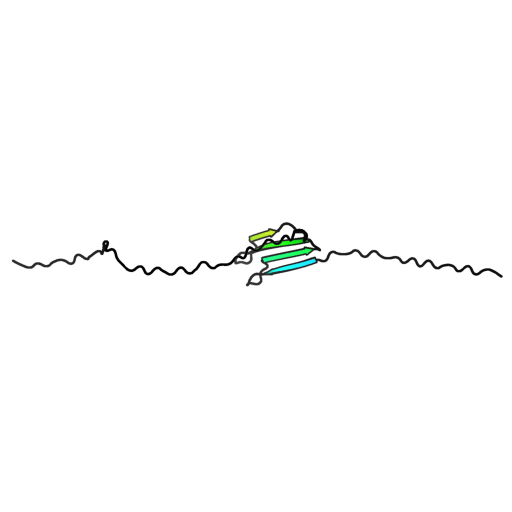29 1.00 43.00 96 GLN A C 1
ATOM 687 O O . GLN A 1 96 ? -53.533 -24.819 -0.461 1.00 43.00 96 GLN A O 1
ATOM 692 N N . GLY A 1 97 ? -54.633 -25.179 1.373 1.00 40.47 97 GLY A N 1
ATOM 693 C CA . GLY A 1 97 ? -55.715 -25.280 2.348 1.00 40.47 97 GLY A CA 1
ATOM 694 C C . GLY A 1 97 ? -55.728 -26.734 2.817 1.00 40.47 97 GLY A C 1
ATOM 695 O O . GLY A 1 97 ? -56.211 -27.563 2.065 1.00 40.47 97 GLY A O 1
ATOM 696 N N . GLU A 1 98 ? -55.147 -27.031 3.984 1.00 50.44 98 GLU A N 1
ATOM 697 C CA . GLU A 1 98 ? -55.264 -28.332 4.667 1.00 50.44 98 GLU A CA 1
ATOM 698 C C . GLU A 1 98 ? -55.216 -28.094 6.189 1.00 50.44 98 GLU A C 1
ATOM 700 O O . GLU A 1 98 ? -54.174 -28.030 6.836 1.00 50.44 98 GLU A O 1
ATOM 705 N N . ASP A 1 99 ? -56.387 -27.777 6.729 1.00 51.44 99 ASP A N 1
ATOM 706 C CA . ASP A 1 99 ? -57.010 -28.448 7.869 1.00 51.44 99 ASP A CA 1
ATOM 707 C C . ASP A 1 99 ? -56.179 -29.602 8.465 1.00 51.44 99 ASP A C 1
ATOM 709 O O . ASP A 1 99 ? -56.141 -30.714 7.947 1.00 51.44 99 ASP A O 1
ATOM 713 N N . GLY A 1 100 ? -55.543 -29.325 9.604 1.00 47.72 100 GLY A N 1
ATOM 714 C CA . GLY A 1 100 ? -54.802 -30.306 10.390 1.00 47.72 100 GLY A CA 1
ATOM 715 C C . GLY A 1 100 ? -54.470 -29.766 11.778 1.00 47.72 100 GLY A C 1
ATOM 716 O O . GLY A 1 100 ? -53.387 -29.244 12.012 1.00 47.72 100 GLY A O 1
ATOM 717 N N . ASP A 1 101 ? -55.450 -29.880 12.671 1.00 50.47 101 ASP A N 1
ATOM 718 C CA . ASP A 1 101 ? -55.299 -30.039 14.121 1.00 50.47 101 ASP A CA 1
ATOM 719 C C . ASP A 1 101 ? -54.660 -28.889 14.916 1.00 50.47 101 ASP A C 1
ATOM 721 O O . ASP A 1 101 ? -53.512 -28.896 15.362 1.00 50.47 101 ASP A O 1
ATOM 725 N N . LEU A 1 102 ? -55.521 -27.910 15.204 1.00 56.56 102 LEU A N 1
ATOM 726 C CA . LEU A 1 102 ? -55.376 -26.989 16.323 1.00 56.56 102 LEU A CA 1
ATOM 727 C C . LEU A 1 102 ? -55.423 -27.776 17.648 1.00 56.56 102 LEU A C 1
ATOM 729 O O . LEU A 1 102 ? -56.497 -27.931 18.232 1.00 56.56 102 LEU A O 1
ATOM 733 N N . GLU A 1 103 ? -54.269 -28.181 18.181 1.00 52.16 103 GLU A N 1
ATOM 734 C CA . GLU A 1 103 ? -54.085 -28.421 19.625 1.00 52.16 103 GLU A CA 1
ATOM 735 C C . GLU A 1 103 ? -54.156 -27.070 20.362 1.00 52.16 103 GLU A C 1
ATOM 737 O O . GLU A 1 103 ? -53.197 -26.536 20.921 1.00 52.16 103 GLU A O 1
ATOM 742 N N . ALA A 1 104 ? -55.337 -26.459 20.288 1.00 53.09 104 ALA A N 1
ATOM 743 C CA . ALA A 1 104 ? -55.734 -25.343 21.109 1.00 53.09 104 ALA A CA 1
ATOM 744 C C . ALA A 1 104 ? -56.298 -25.933 22.395 1.00 53.09 104 ALA A C 1
ATOM 746 O O . ALA A 1 104 ? -57.428 -26.418 22.445 1.00 53.09 104 ALA A O 1
ATOM 747 N N . VAL A 1 105 ? -55.458 -25.856 23.421 1.00 56.53 105 VAL A N 1
ATOM 748 C CA . VAL A 1 105 ? -55.755 -25.995 24.842 1.00 56.53 105 VAL A CA 1
ATOM 749 C C . VAL A 1 105 ? -57.052 -25.239 25.158 1.00 56.53 105 VAL A C 1
ATOM 751 O O . VAL A 1 105 ? -57.054 -24.032 25.399 1.00 56.53 105 VAL A O 1
ATOM 754 N N . ARG A 1 106 ? -58.188 -25.937 25.086 1.00 54.97 106 ARG A N 1
ATOM 755 C CA . ARG A 1 106 ? -59.492 -25.409 25.481 1.00 54.97 106 ARG A CA 1
ATOM 756 C C . ARG A 1 106 ? -59.701 -25.734 26.946 1.00 54.97 106 ARG A C 1
ATOM 758 O O . ARG A 1 106 ? -60.059 -26.847 27.312 1.00 54.97 106 ARG A O 1
ATOM 765 N N . ASP A 1 107 ? -59.402 -24.716 27.741 1.00 52.50 107 ASP A N 1
ATOM 766 C CA . ASP A 1 107 ? -60.043 -24.371 29.005 1.00 52.50 107 ASP A CA 1
ATOM 767 C C . ASP A 1 107 ? -61.374 -25.117 29.210 1.00 52.50 107 ASP A C 1
ATOM 769 O O . ASP A 1 107 ? -62.404 -24.809 28.601 1.00 52.50 107 ASP A O 1
ATOM 773 N N . ALA A 1 108 ? -61.322 -26.155 30.042 1.00 53.25 108 ALA A N 1
ATOM 774 C CA . ALA A 1 108 ? -62.496 -26.856 30.519 1.00 53.25 108 ALA A CA 1
ATOM 775 C C . ALA A 1 108 ? -63.179 -25.977 31.573 1.00 53.25 108 ALA A C 1
ATOM 777 O O . ALA A 1 108 ? -62.958 -26.135 32.773 1.00 53.25 108 ALA A O 1
ATOM 778 N N . SER A 1 109 ? -64.033 -25.056 31.125 1.00 51.00 109 SER A N 1
ATOM 779 C CA . SER A 1 109 ? -65.016 -24.446 32.018 1.00 51.00 109 SER A CA 1
ATOM 780 C C . SER A 1 109 ? -66.173 -25.427 32.286 1.00 51.00 109 SER A C 1
ATOM 782 O O . SER A 1 109 ? -66.674 -26.061 31.354 1.00 51.00 109 SER A O 1
ATOM 784 N N . PRO A 1 110 ? -66.590 -25.591 33.556 1.00 56.19 110 PRO A N 1
ATOM 785 C CA . PRO A 1 110 ? -67.431 -26.696 34.010 1.00 56.19 110 PRO A CA 1
ATOM 786 C C . PRO A 1 110 ? -68.906 -26.536 33.615 1.00 56.19 110 PRO A C 1
ATOM 788 O O . PRO A 1 110 ? -69.522 -25.495 33.843 1.00 56.19 110 PRO A O 1
ATOM 791 N N . ASN A 1 111 ? -69.490 -27.616 33.085 1.00 48.59 111 ASN A N 1
ATOM 792 C CA . ASN A 1 111 ? -70.926 -27.741 32.857 1.00 48.59 111 ASN A CA 1
ATOM 793 C C . ASN A 1 111 ? -71.668 -27.802 34.204 1.00 48.59 111 ASN A C 1
ATOM 795 O O . ASN A 1 111 ? -71.487 -28.732 34.992 1.00 48.59 111 ASN A O 1
ATOM 799 N N . SER A 1 112 ? -72.499 -26.795 34.463 1.00 56.19 112 SER A N 1
ATOM 800 C CA . SER A 1 112 ? -73.448 -26.771 35.570 1.00 56.19 112 SER A CA 1
ATOM 801 C C . SER A 1 112 ? -74.766 -27.369 35.084 1.00 56.19 112 SER A C 1
ATOM 803 O O . SER A 1 112 ? -75.601 -26.658 34.531 1.00 56.19 112 SER A O 1
ATOM 805 N N . GLU A 1 113 ? -74.971 -28.666 35.311 1.00 54.19 113 GLU A N 1
ATOM 806 C CA . GLU A 1 113 ? -76.312 -29.251 35.257 1.00 54.19 113 GLU A CA 1
ATOM 807 C C . GLU A 1 113 ? -76.895 -29.364 36.667 1.00 54.19 113 GLU A C 1
ATOM 809 O O . GLU A 1 113 ? -76.297 -29.879 37.612 1.00 54.19 113 GLU A O 1
ATOM 814 N N . ARG A 1 114 ? -78.076 -28.765 36.793 1.00 52.34 114 ARG A N 1
ATOM 815 C CA . ARG A 1 114 ? -78.841 -28.487 38.002 1.00 52.34 114 ARG A CA 1
ATOM 816 C C . ARG A 1 114 ? -80.069 -29.398 38.017 1.00 52.34 114 ARG A C 1
ATOM 818 O O . ARG A 1 114 ? -80.898 -29.269 37.126 1.00 52.34 114 ARG A O 1
ATOM 825 N N . GLY A 1 115 ? -80.245 -30.155 39.104 1.00 51.44 115 GLY A N 1
ATOM 826 C CA . GLY A 1 115 ? -81.521 -30.742 39.562 1.00 51.44 115 GLY A CA 1
ATOM 827 C C . GLY A 1 115 ? -81.999 -31.969 38.772 1.00 51.44 115 GLY A C 1
ATOM 828 O O . GLY A 1 115 ? -81.840 -32.032 37.565 1.00 51.44 115 GLY A O 1
ATOM 829 N N . LYS A 1 116 ? -82.621 -32.978 39.377 1.00 43.09 116 LYS A N 1
ATOM 830 C CA . LYS A 1 116 ? -83.376 -33.067 40.633 1.00 43.09 116 LYS A CA 1
ATOM 831 C C . LYS A 1 116 ? -83.169 -34.435 41.277 1.00 43.09 116 LYS A C 1
ATOM 833 O O . LYS A 1 116 ? -82.865 -35.381 40.522 1.00 43.09 116 LYS A O 1
#

pLDDT: mean 70.96, std 22.02, range [40.47, 98.31]

Foldseek 3Di:
DDDDPDPPDPPPPPDDDDDDAWDKDKDFDADPVRATAKIWIDTHQKIKIKGFDADPVRDTPDIDIDDIDGNVPPPPPPPPPDDDDPDPPDDPPDDDDDDDDDPPPDDPDDDDDDDD

Radius of gyration: 41.88 Å; chains: 1; bounding box: 145×64×82 Å

Secondary structure (DSSP, 8-state):
-----------------PPPPPPEEEEEEE-TTS-EEEEEEEETTEEEEEEEEE-TTS-EEEEEEPPPEEGGG-------------------------------------------